Protein AF-A0A7S1WH60-F1 (afdb_monomer)

Organism: Alexandrium catenella (NCBI:txid2925)

InterPro domains:
  IPR013761 Sterile alpha motif/pointed domain superfamily [G3DSA:1.10.150.50] (5-82)
  IPR013761 Sterile alpha motif/pointed domain superfamily [SSF47769] (12-71)

Sequence (117 aa):
MLRASSRMEEDAGEVEAFLVRHGLDRYTALLINNEDGVGSSLESLRLADDATLTEVGLPQSARQRLLRAIEAPAEEPERPASQPGAPQPGAPPGRGPAAGGARPSSADASASSTPRW

pLDDT: mean 70.49, std 16.33, range [41.25, 89.88]

Radius of gyration: 28.93 Å; Cα contacts (8 Å, |Δi|>4): 62; chains: 1; bounding box: 64×63×60 Å

Secondary structure (DSSP, 8-state):
--HHHHHHHHHHHHHHHHHHHTT-GGGHHHHHT-TT-TTS-HHHHHH--HHHHHHTT--HHHHHHHHHHHHS-S-------------------------------------------

Mean predicted aligned error: 17.07 Å

Structure (mmCIF, N/CA/C/O backbone):
data_AF-A0A7S1WH60-F1
#
_entry.id   AF-A0A7S1WH60-F1
#
loop_
_atom_site.group_PDB
_atom_site.id
_atom_site.type_symbol
_atom_site.label_atom_id
_atom_site.label_alt_id
_atom_site.label_comp_id
_atom_site.label_asym_id
_atom_site.label_entity_id
_atom_site.label_seq_id
_atom_site.pdbx_PDB_ins_code
_atom_site.Cartn_x
_atom_site.Cartn_y
_atom_site.Cartn_z
_atom_site.occupancy
_atom_site.B_iso_or_equiv
_atom_site.auth_seq_id
_atom_site.auth_comp_id
_atom_site.auth_asym_id
_atom_site.auth_atom_id
_atom_site.pdbx_PDB_model_num
ATOM 1 N N . MET A 1 1 ? 11.244 -26.892 -13.200 1.00 50.81 1 MET A N 1
ATOM 2 C CA . MET A 1 1 ? 11.592 -25.644 -12.491 1.00 50.81 1 MET A CA 1
ATOM 3 C C . MET A 1 1 ? 10.421 -25.258 -11.588 1.00 50.81 1 MET A C 1
ATOM 5 O O . MET A 1 1 ? 9.490 -24.658 -12.091 1.00 50.81 1 MET A O 1
ATOM 9 N N . LEU A 1 2 ? 10.407 -25.657 -10.308 1.00 55.56 2 LEU A N 1
ATOM 10 C CA . LEU A 1 2 ? 9.299 -25.340 -9.375 1.00 55.56 2 LEU A CA 1
ATOM 11 C C . LEU A 1 2 ? 9.741 -24.595 -8.099 1.00 55.56 2 LEU A C 1
ATOM 13 O O . LEU A 1 2 ? 8.927 -24.336 -7.227 1.00 55.56 2 LEU A O 1
ATOM 17 N N . ARG A 1 3 ? 11.024 -24.230 -7.965 1.00 59.09 3 ARG A N 1
ATOM 18 C CA . ARG A 1 3 ? 11.524 -23.547 -6.755 1.00 59.09 3 ARG A CA 1
ATOM 19 C C . ARG A 1 3 ? 11.355 -22.024 -6.758 1.00 59.09 3 ARG A C 1
ATOM 21 O O . ARG A 1 3 ? 11.454 -21.426 -5.698 1.00 59.09 3 ARG A O 1
ATOM 28 N N . ALA A 1 4 ? 11.123 -21.402 -7.914 1.00 55.03 4 ALA A N 1
ATOM 29 C CA . ALA A 1 4 ? 10.956 -19.948 -7.999 1.00 55.03 4 ALA A CA 1
ATOM 30 C C . ALA A 1 4 ? 9.594 -19.490 -7.450 1.00 55.03 4 ALA A C 1
ATOM 32 O O . ALA A 1 4 ? 9.518 -18.451 -6.804 1.00 55.03 4 ALA A O 1
ATOM 33 N N . SER A 1 5 ? 8.551 -20.303 -7.641 1.00 59.84 5 SER A N 1
ATOM 34 C CA . SER A 1 5 ? 7.186 -19.982 -7.218 1.00 59.84 5 SER A CA 1
ATOM 35 C C . SER A 1 5 ? 7.046 -19.890 -5.698 1.00 59.84 5 SER A C 1
ATOM 37 O O . SER A 1 5 ? 6.481 -18.918 -5.222 1.00 59.84 5 SER A O 1
ATOM 39 N N . SER A 1 6 ? 7.642 -20.811 -4.925 1.00 62.44 6 SER A N 1
ATOM 40 C CA . SER A 1 6 ? 7.567 -20.747 -3.452 1.00 62.44 6 SER A CA 1
ATOM 41 C C . SER A 1 6 ? 8.219 -19.498 -2.866 1.00 62.44 6 SER A C 1
ATOM 43 O O . SER A 1 6 ? 7.763 -19.011 -1.843 1.00 62.44 6 SER A O 1
ATOM 45 N N . ARG A 1 7 ? 9.272 -18.976 -3.508 1.00 66.69 7 ARG A N 1
ATOM 46 C CA . ARG A 1 7 ? 9.944 -17.765 -3.030 1.00 66.69 7 ARG A CA 1
ATOM 47 C C . ARG A 1 7 ? 9.074 -16.529 -3.252 1.00 66.69 7 ARG A C 1
ATOM 49 O O . ARG A 1 7 ? 8.891 -15.752 -2.334 1.00 66.69 7 ARG A O 1
ATOM 56 N N . MET A 1 8 ? 8.479 -16.412 -4.440 1.00 67.38 8 MET A N 1
ATOM 57 C CA . MET A 1 8 ? 7.542 -15.327 -4.757 1.00 67.38 8 MET A CA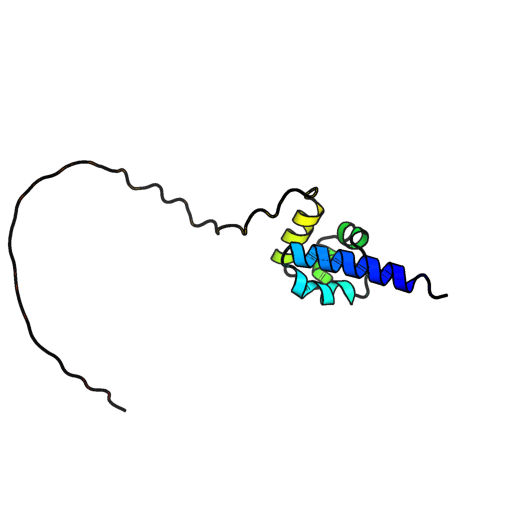 1
ATOM 58 C C . MET A 1 8 ? 6.287 -15.356 -3.871 1.00 67.38 8 MET A C 1
ATOM 60 O O . MET A 1 8 ? 5.784 -14.303 -3.501 1.00 67.38 8 MET A O 1
ATOM 64 N N . GLU A 1 9 ? 5.788 -16.543 -3.511 1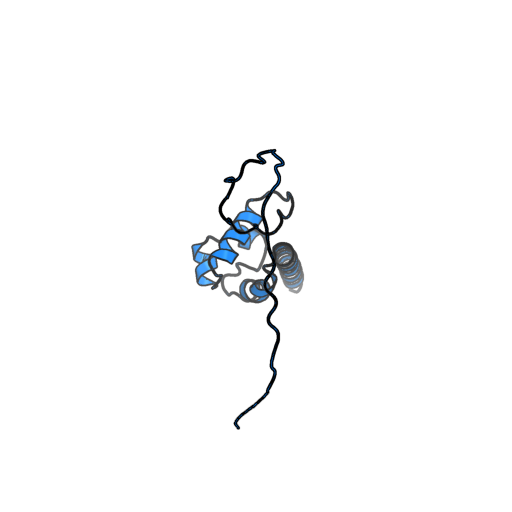.00 73.06 9 GLU A N 1
ATOM 65 C CA . GLU A 1 9 ? 4.636 -16.696 -2.607 1.00 73.06 9 GLU A CA 1
ATOM 66 C C . GLU A 1 9 ? 4.967 -16.283 -1.160 1.00 73.06 9 GLU A C 1
ATOM 68 O O . GLU A 1 9 ? 4.143 -15.663 -0.490 1.00 73.06 9 GLU A O 1
ATOM 73 N N . GLU A 1 10 ? 6.181 -16.587 -0.690 1.00 80.38 10 GLU A N 1
ATOM 74 C CA . GLU A 1 10 ? 6.666 -16.200 0.641 1.00 80.38 10 GLU A CA 1
ATOM 75 C C . GLU A 1 10 ? 6.883 -14.682 0.745 1.00 80.38 10 GLU A C 1
ATOM 77 O O . GLU A 1 10 ? 6.390 -14.050 1.680 1.00 80.38 10 GLU A O 1
ATOM 82 N N . ASP A 1 11 ? 7.516 -14.081 -0.266 1.00 82.38 11 ASP A N 1
ATOM 83 C CA . ASP A 1 11 ? 7.691 -12.631 -0.371 1.00 82.38 11 ASP A CA 1
ATOM 84 C C . ASP A 1 11 ? 6.342 -11.881 -0.431 1.00 82.38 11 ASP A C 1
ATOM 86 O O . ASP A 1 11 ? 6.155 -10.874 0.259 1.00 82.38 11 ASP A O 1
ATOM 90 N N . ALA A 1 12 ? 5.373 -12.390 -1.200 1.00 81.94 12 ALA A N 1
ATOM 91 C CA . ALA A 1 12 ? 4.030 -11.815 -1.280 1.00 81.94 12 ALA A CA 1
ATOM 92 C C . ALA A 1 12 ? 3.301 -11.855 0.076 1.00 81.94 12 ALA A C 1
ATOM 94 O O . ALA A 1 12 ? 2.644 -10.882 0.457 1.00 81.94 12 ALA A O 1
ATOM 95 N N . GLY A 1 13 ? 3.459 -12.945 0.834 1.00 85.88 13 GLY A N 1
ATOM 96 C CA . GLY A 1 13 ? 2.936 -13.059 2.197 1.00 85.88 13 GLY A CA 1
ATOM 97 C C . GLY A 1 13 ? 3.588 -12.073 3.174 1.00 85.88 13 GLY A C 1
ATOM 98 O O . GLY A 1 13 ? 2.917 -11.527 4.052 1.00 85.88 13 GLY A O 1
ATOM 99 N N . GLU A 1 14 ? 4.880 -11.787 3.004 1.00 87.31 14 GLU A N 1
ATOM 100 C CA . GLU A 1 14 ? 5.600 -10.793 3.808 1.00 87.31 14 GLU A CA 1
ATOM 101 C C . GLU A 1 14 ? 5.105 -9.363 3.536 1.00 87.31 14 GLU A C 1
ATOM 103 O O . GLU A 1 14 ? 4.866 -8.588 4.471 1.00 87.31 14 GLU A O 1
ATOM 108 N N . VAL A 1 15 ? 4.877 -9.031 2.261 1.00 86.62 15 VAL A N 1
ATOM 109 C CA . VAL A 1 15 ? 4.283 -7.754 1.839 1.00 86.62 15 VAL A CA 1
ATOM 110 C C . VAL A 1 15 ? 2.863 -7.609 2.385 1.00 86.62 15 VAL A C 1
ATOM 112 O O . VAL A 1 15 ? 2.528 -6.563 2.945 1.00 86.62 15 VAL A O 1
ATOM 115 N N . GLU A 1 16 ? 2.040 -8.655 2.284 1.00 89.25 16 GLU A N 1
ATOM 116 C CA . GLU A 1 16 ? 0.687 -8.668 2.846 1.00 89.25 16 GLU A CA 1
ATOM 117 C C . GLU A 1 16 ? 0.709 -8.413 4.358 1.00 89.25 16 GLU A C 1
ATOM 119 O O . GLU A 1 16 ? 0.044 -7.492 4.838 1.00 89.25 16 GLU A O 1
ATOM 124 N N . ALA A 1 17 ? 1.526 -9.153 5.113 1.00 89.19 17 ALA A N 1
ATOM 125 C CA . ALA A 1 17 ? 1.627 -8.994 6.562 1.00 89.19 17 ALA A CA 1
ATOM 126 C C . ALA A 1 17 ? 2.065 -7.575 6.969 1.00 89.19 17 ALA A C 1
ATOM 128 O O . ALA A 1 17 ? 1.564 -7.018 7.954 1.00 89.19 17 ALA A O 1
ATOM 129 N N . PHE A 1 18 ? 2.976 -6.970 6.204 1.00 87.44 18 PHE A N 1
ATOM 130 C CA . PHE A 1 18 ? 3.410 -5.592 6.408 1.00 87.44 18 PHE A CA 1
ATOM 131 C C . PHE A 1 18 ? 2.277 -4.593 6.137 1.00 87.44 18 PHE A C 1
ATOM 133 O O . PHE A 1 18 ? 1.966 -3.754 6.985 1.00 87.44 18 PHE A O 1
ATOM 140 N N . LEU A 1 19 ? 1.592 -4.709 4.999 1.00 87.81 19 LEU A N 1
ATOM 141 C CA . LEU A 1 19 ? 0.482 -3.823 4.642 1.00 87.81 19 LEU A CA 1
ATOM 142 C C . LEU A 1 19 ? -0.679 -3.936 5.635 1.00 87.81 19 LEU A C 1
ATOM 144 O O . LEU A 1 19 ? -1.216 -2.911 6.063 1.00 87.81 19 LEU A O 1
ATOM 148 N N . VAL A 1 20 ? -1.028 -5.150 6.066 1.00 89.88 20 VAL A N 1
ATOM 149 C CA . VAL A 1 20 ? -2.050 -5.400 7.094 1.00 89.88 20 VAL A CA 1
ATOM 150 C C . VAL A 1 20 ? -1.689 -4.690 8.398 1.00 89.88 20 VAL A C 1
ATOM 152 O O . VAL A 1 20 ? -2.522 -3.971 8.956 1.00 89.88 20 VAL A O 1
ATOM 155 N N . ARG A 1 21 ? -0.433 -4.802 8.853 1.00 86.56 21 ARG A N 1
ATOM 156 C CA . ARG A 1 21 ? 0.052 -4.143 10.080 1.00 86.56 21 ARG A CA 1
ATOM 157 C C . ARG A 1 21 ? -0.094 -2.619 10.035 1.00 86.56 21 ARG A C 1
ATOM 159 O O . ARG A 1 21 ? -0.346 -2.004 11.069 1.00 86.56 21 ARG A O 1
ATOM 166 N N . HIS A 1 22 ? 0.019 -2.018 8.852 1.00 86.56 22 HIS A N 1
ATOM 167 C CA . HIS A 1 22 ? -0.086 -0.571 8.646 1.00 86.56 22 HIS A CA 1
ATOM 168 C C . HIS A 1 22 ? -1.477 -0.100 8.173 1.00 86.56 22 HIS A C 1
ATOM 170 O O . HIS A 1 22 ? -1.664 1.082 7.871 1.00 86.56 22 HIS A O 1
ATOM 176 N N . GLY A 1 23 ? -2.476 -0.992 8.135 1.00 86.50 23 GLY A N 1
ATOM 177 C CA . GLY A 1 23 ? -3.849 -0.662 7.730 1.00 86.50 23 GLY A CA 1
ATOM 178 C C . GLY A 1 23 ? -4.014 -0.409 6.226 1.00 86.50 23 GLY A C 1
ATOM 179 O O . GLY A 1 23 ? -4.904 0.338 5.812 1.00 86.50 23 GLY A O 1
ATOM 180 N N . LEU A 1 24 ? -3.138 -1.000 5.414 1.00 88.62 24 LEU A N 1
ATOM 181 C CA . LEU A 1 24 ? -3.097 -0.899 3.953 1.00 88.62 24 LEU A CA 1
ATOM 182 C C . LEU A 1 24 ? -3.522 -2.197 3.242 1.00 88.62 24 LEU A C 1
ATOM 184 O O . LEU A 1 24 ? -3.435 -2.260 2.022 1.00 88.62 24 LEU A O 1
ATOM 188 N N . ASP A 1 25 ? -4.041 -3.179 3.982 1.00 89.44 25 ASP A N 1
ATOM 189 C CA . ASP A 1 25 ? -4.557 -4.478 3.507 1.00 89.44 25 ASP A CA 1
ATOM 190 C C . ASP A 1 25 ? -5.385 -4.404 2.206 1.00 89.44 25 ASP A C 1
ATOM 192 O O . ASP A 1 25 ? -5.151 -5.121 1.237 1.00 89.44 25 ASP A O 1
ATOM 196 N N . ARG A 1 26 ? -6.305 -3.438 2.125 1.00 89.62 26 ARG A N 1
ATOM 197 C CA . ARG A 1 26 ? -7.157 -3.225 0.942 1.00 89.62 26 ARG A CA 1
ATOM 198 C C . ARG A 1 26 ? -6.394 -2.918 -0.356 1.00 89.62 26 ARG A C 1
ATOM 200 O O . ARG A 1 26 ? -6.993 -2.968 -1.426 1.00 89.62 26 ARG A O 1
ATOM 207 N N . TYR A 1 27 ? -5.124 -2.524 -0.262 1.00 88.19 27 TYR A N 1
ATOM 208 C CA . TYR A 1 27 ? -4.252 -2.222 -1.400 1.00 88.19 27 TYR A CA 1
ATOM 209 C C . TYR A 1 27 ? -3.271 -3.361 -1.699 1.00 88.19 27 TYR A C 1
ATOM 211 O O . TYR A 1 27 ? -2.590 -3.305 -2.718 1.00 88.19 27 TYR A O 1
ATOM 219 N N . THR A 1 28 ? -3.226 -4.406 -0.868 1.00 88.06 28 THR A N 1
ATOM 220 C CA . THR A 1 28 ? -2.344 -5.565 -1.043 1.00 88.06 28 THR A CA 1
ATOM 221 C C . THR A 1 28 ? -2.587 -6.249 -2.381 1.00 88.06 28 THR A C 1
ATOM 223 O O . THR A 1 28 ? -1.672 -6.363 -3.189 1.00 88.06 28 THR A O 1
ATOM 226 N N . ALA A 1 29 ? -3.838 -6.611 -2.680 1.00 87.25 29 ALA A N 1
ATOM 227 C CA . ALA A 1 29 ? -4.183 -7.236 -3.957 1.00 87.25 29 ALA A CA 1
ATOM 228 C C . ALA A 1 29 ? -3.822 -6.346 -5.157 1.00 87.25 29 ALA A C 1
ATOM 230 O O . ALA A 1 29 ? -3.454 -6.848 -6.213 1.00 87.25 29 ALA A O 1
ATOM 231 N N . LEU A 1 30 ? -3.907 -5.028 -4.994 1.00 87.56 30 LEU A N 1
ATOM 232 C CA . LEU A 1 30 ? -3.613 -4.070 -6.050 1.00 87.56 30 LEU A CA 1
ATOM 233 C C . LEU A 1 30 ? -2.096 -3.941 -6.293 1.00 87.56 30 LEU A C 1
ATOM 235 O O . LEU A 1 30 ? -1.680 -3.812 -7.437 1.00 87.56 30 LEU A O 1
ATOM 239 N N . LEU A 1 31 ? -1.281 -4.049 -5.241 1.00 85.75 31 LEU A N 1
ATOM 240 C CA . LEU A 1 31 ? 0.183 -4.052 -5.319 1.00 85.75 31 LEU A CA 1
ATOM 241 C C . LEU A 1 31 ? 0.746 -5.388 -5.833 1.00 85.75 31 LEU A C 1
ATOM 243 O O . LEU A 1 31 ? 1.667 -5.380 -6.646 1.00 85.75 31 LEU A O 1
ATOM 247 N N . ILE A 1 32 ? 0.202 -6.521 -5.374 1.00 85.19 32 ILE A N 1
ATOM 248 C CA . ILE A 1 32 ? 0.674 -7.872 -5.736 1.00 85.19 32 ILE A CA 1
ATOM 249 C C . ILE A 1 32 ? 0.331 -8.217 -7.190 1.00 85.19 32 ILE A C 1
ATOM 251 O O . ILE A 1 32 ? 1.140 -8.822 -7.883 1.00 85.19 32 ILE A O 1
ATOM 255 N N . ASN A 1 33 ? -0.854 -7.830 -7.672 1.00 84.56 33 ASN A N 1
ATOM 256 C CA . ASN A 1 33 ? -1.271 -8.109 -9.053 1.00 84.56 33 ASN A CA 1
ATOM 257 C C . ASN A 1 33 ? -0.755 -7.071 -10.063 1.00 84.56 33 ASN A C 1
ATOM 259 O O . ASN A 1 33 ? -1.168 -7.092 -11.222 1.00 84.56 33 ASN A O 1
ATOM 263 N N . ASN A 1 34 ? 0.096 -6.137 -9.635 1.00 83.56 34 ASN A N 1
ATOM 264 C CA . ASN A 1 34 ? 0.619 -5.108 -10.517 1.00 83.56 34 ASN A CA 1
ATOM 265 C C . ASN A 1 34 ? 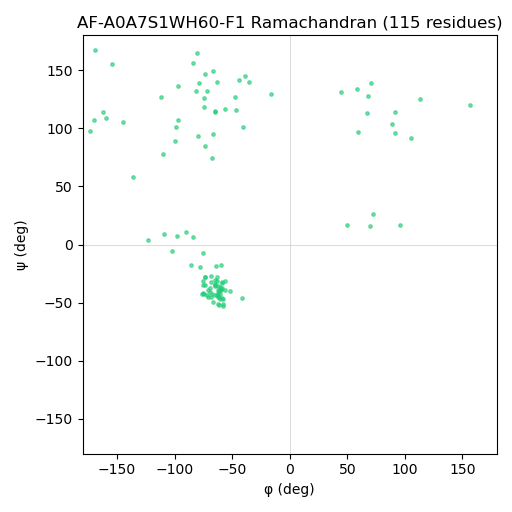1.761 -5.645 -11.396 1.00 83.56 34 ASN A C 1
ATOM 267 O O . ASN A 1 34 ? 2.637 -6.379 -10.938 1.00 83.56 34 ASN A O 1
ATOM 271 N N . GLU A 1 35 ? 1.748 -5.242 -12.662 1.00 77.62 35 GLU A N 1
ATOM 272 C CA . GLU A 1 35 ? 2.644 -5.725 -13.717 1.00 77.62 35 GLU A CA 1
ATOM 273 C C . GLU A 1 35 ? 4.101 -5.284 -13.502 1.00 77.62 35 GLU A C 1
ATOM 275 O O . GLU A 1 35 ? 5.025 -6.001 -13.887 1.00 77.62 35 GLU A O 1
ATOM 280 N N . ASP A 1 36 ? 4.312 -4.154 -12.821 1.00 78.69 36 ASP A N 1
ATOM 281 C CA . ASP A 1 36 ? 5.632 -3.624 -12.464 1.00 78.69 36 ASP A CA 1
ATOM 282 C C . ASP A 1 36 ? 6.296 -4.393 -11.311 1.00 78.69 36 ASP A C 1
ATOM 284 O O . ASP A 1 36 ? 7.454 -4.150 -10.969 1.00 78.69 36 ASP A O 1
ATOM 288 N N . GLY A 1 37 ? 5.578 -5.326 -10.676 1.00 80.12 37 GLY A N 1
ATOM 289 C CA . GLY A 1 37 ? 6.126 -6.176 -9.621 1.00 80.12 37 GLY A CA 1
ATOM 290 C C . GLY A 1 37 ? 6.438 -5.440 -8.313 1.00 80.12 37 GLY A C 1
ATOM 291 O O . GLY A 1 37 ? 7.125 -5.993 -7.453 1.00 80.12 37 GLY A O 1
ATOM 292 N N . VAL A 1 38 ? 5.907 -4.229 -8.126 1.00 84.06 38 VAL A N 1
ATOM 293 C CA . VAL A 1 38 ? 6.118 -3.374 -6.944 1.00 84.06 38 VAL A CA 1
ATOM 294 C C . VAL A 1 38 ? 5.731 -4.077 -5.639 1.00 84.06 38 VAL A C 1
ATOM 296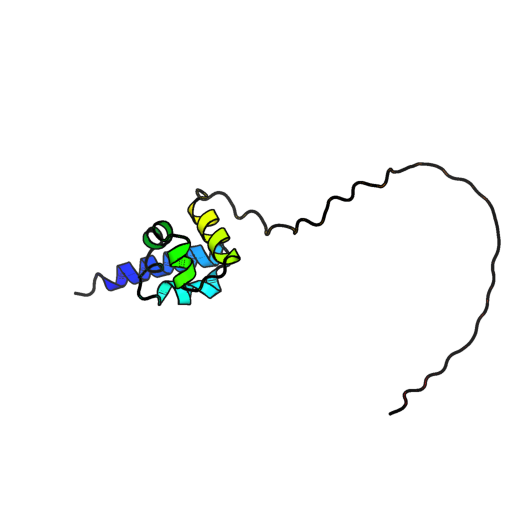 O O . VAL A 1 38 ? 6.441 -3.962 -4.644 1.00 84.06 38 VAL A O 1
ATOM 299 N N . GLY A 1 39 ? 4.638 -4.846 -5.641 1.00 83.12 39 GLY A N 1
ATOM 300 C CA . GLY A 1 39 ? 4.191 -5.635 -4.491 1.00 83.12 39 GLY A CA 1
ATOM 301 C C . GLY A 1 39 ? 4.749 -7.055 -4.425 1.00 83.12 39 GLY A C 1
ATOM 302 O O . GLY A 1 39 ? 4.244 -7.840 -3.630 1.00 83.12 39 GLY A O 1
ATOM 303 N N . SER A 1 40 ? 5.741 -7.407 -5.251 1.00 83.62 40 SER A N 1
ATOM 304 C CA . SER A 1 40 ? 6.275 -8.779 -5.293 1.00 83.62 40 SER A CA 1
ATOM 305 C C . SER A 1 40 ? 7.141 -9.121 -4.085 1.00 83.62 40 SER A C 1
ATOM 307 O O . SER A 1 40 ? 7.209 -10.288 -3.737 1.00 83.62 40 SER A O 1
ATOM 309 N N . SER A 1 41 ? 7.792 -8.121 -3.479 1.00 87.06 41 SER A N 1
ATOM 310 C CA . SER A 1 41 ? 8.690 -8.246 -2.323 1.00 87.06 41 SER A CA 1
ATOM 311 C C . SER A 1 41 ? 8.731 -6.929 -1.549 1.00 87.06 41 SER A C 1
ATOM 313 O O . SER A 1 41 ? 8.558 -5.858 -2.138 1.00 87.06 41 SER A O 1
ATOM 315 N N . LEU A 1 42 ? 9.055 -6.973 -0.250 1.00 84.38 42 LEU A N 1
ATOM 316 C CA . LEU A 1 42 ? 9.258 -5.750 0.539 1.00 84.38 42 LEU A CA 1
ATOM 317 C C . LEU A 1 42 ? 10.367 -4.875 -0.043 1.00 84.38 42 LEU A C 1
ATOM 319 O O . LEU A 1 42 ? 10.229 -3.659 -0.063 1.00 84.38 42 LEU A O 1
ATOM 323 N N . GLU A 1 43 ? 11.439 -5.476 -0.558 1.00 83.94 43 GLU A N 1
ATOM 324 C CA . GLU A 1 43 ? 12.552 -4.742 -1.164 1.00 83.94 43 GLU A CA 1
ATOM 325 C C . GLU A 1 43 ? 12.116 -3.950 -2.408 1.00 83.94 43 GLU A C 1
ATOM 327 O O . GLU A 1 43 ? 12.440 -2.768 -2.520 1.00 83.94 43 GLU A O 1
ATOM 332 N N . SER A 1 44 ? 11.296 -4.548 -3.281 1.00 85.56 44 SER A N 1
ATOM 333 C CA . SER A 1 44 ? 10.680 -3.856 -4.425 1.00 85.56 44 SER A CA 1
ATOM 334 C C . SER A 1 44 ? 9.801 -2.690 -3.979 1.00 85.56 44 SER A C 1
ATOM 336 O O . SER A 1 44 ? 9.840 -1.619 -4.579 1.00 85.56 44 SER A O 1
ATOM 338 N N . LEU A 1 45 ? 9.062 -2.868 -2.882 1.00 84.88 45 LEU A N 1
ATOM 339 C CA . LEU A 1 45 ? 8.227 -1.827 -2.290 1.00 84.88 45 LEU A CA 1
ATOM 340 C C . LEU A 1 45 ? 9.057 -0.646 -1.756 1.00 84.88 45 LEU A C 1
ATOM 342 O O . LEU A 1 45 ? 8.601 0.491 -1.819 1.00 84.88 45 LEU A O 1
ATOM 346 N N . ARG A 1 46 ? 10.271 -0.906 -1.243 1.00 85.50 46 ARG A N 1
ATOM 347 C CA . ARG A 1 46 ? 11.221 0.132 -0.793 1.00 85.50 46 ARG A CA 1
ATOM 348 C C . ARG A 1 46 ? 11.915 0.850 -1.944 1.00 85.50 46 ARG A C 1
ATOM 350 O O . ARG A 1 46 ? 12.288 2.007 -1.793 1.00 85.50 46 ARG A O 1
ATOM 357 N N . LEU A 1 47 ? 12.129 0.147 -3.053 1.00 84.56 47 LEU A N 1
ATOM 358 C CA . LEU A 1 47 ? 12.705 0.696 -4.281 1.00 84.56 47 LEU A CA 1
ATOM 359 C C . LEU A 1 47 ? 11.687 1.508 -5.091 1.00 84.56 47 LEU A C 1
ATOM 361 O O . LEU A 1 47 ? 12.090 2.291 -5.945 1.00 84.56 47 LEU A O 1
ATOM 365 N N . ALA A 1 48 ? 10.390 1.318 -4.848 1.00 84.12 48 ALA A N 1
ATOM 366 C CA . ALA A 1 48 ? 9.334 2.039 -5.538 1.00 84.12 48 ALA A CA 1
ATOM 367 C C . ALA A 1 48 ? 9.212 3.491 -5.045 1.00 84.12 48 ALA A C 1
ATOM 369 O O . ALA A 1 48 ? 8.997 3.754 -3.861 1.00 84.12 48 ALA A O 1
ATOM 370 N N . ASP A 1 49 ? 9.278 4.435 -5.983 1.00 81.69 49 ASP A N 1
ATOM 371 C CA . ASP A 1 49 ? 9.087 5.864 -5.733 1.00 81.69 49 ASP A CA 1
ATOM 372 C C . ASP A 1 49 ? 7.595 6.254 -5.636 1.00 81.69 49 ASP A C 1
ATOM 374 O O . ASP A 1 49 ? 6.699 5.529 -6.082 1.00 81.69 49 ASP A O 1
ATOM 378 N N . ASP A 1 50 ? 7.300 7.458 -5.112 1.00 82.06 50 ASP A N 1
ATOM 379 C CA . ASP A 1 50 ? 5.920 7.992 -5.043 1.00 82.06 50 ASP A CA 1
ATOM 380 C C . ASP A 1 50 ? 5.243 8.035 -6.422 1.00 82.06 50 ASP A C 1
ATOM 382 O O . ASP A 1 50 ? 4.030 7.837 -6.521 1.00 82.06 50 ASP A O 1
ATOM 386 N N . ALA A 1 51 ? 6.027 8.247 -7.485 1.00 83.88 51 ALA A N 1
ATOM 387 C CA . ALA A 1 51 ? 5.555 8.203 -8.865 1.00 83.88 51 ALA A CA 1
ATOM 388 C C . ALA A 1 51 ? 5.002 6.814 -9.212 1.00 83.88 51 ALA A C 1
ATOM 390 O O . ALA A 1 51 ? 3.837 6.703 -9.586 1.00 83.88 51 ALA A O 1
ATOM 391 N N . THR A 1 52 ? 5.775 5.757 -8.968 1.00 84.44 52 THR A N 1
ATOM 392 C CA . THR A 1 52 ? 5.365 4.372 -9.225 1.00 84.44 52 THR A CA 1
ATOM 393 C C . THR A 1 52 ? 4.138 3.999 -8.396 1.00 84.44 52 THR A C 1
ATOM 395 O O . THR A 1 52 ? 3.151 3.493 -8.919 1.00 84.44 52 THR A O 1
ATOM 398 N N . LEU A 1 53 ? 4.126 4.340 -7.104 1.00 84.06 53 LEU A N 1
ATOM 399 C CA . LEU A 1 53 ? 2.968 4.099 -6.237 1.00 84.06 53 LEU A CA 1
ATOM 400 C C . LEU A 1 53 ? 1.715 4.877 -6.693 1.00 84.06 53 LEU A C 1
ATOM 402 O O . LEU A 1 53 ? 0.588 4.444 -6.444 1.00 84.06 53 LEU A O 1
ATOM 406 N N . THR A 1 54 ? 1.890 6.023 -7.357 1.00 86.38 54 THR A N 1
ATOM 407 C CA . THR A 1 54 ? 0.793 6.782 -7.973 1.00 86.38 54 THR A CA 1
ATOM 408 C C . THR A 1 54 ? 0.253 6.082 -9.214 1.00 86.38 54 THR A C 1
ATOM 410 O O . THR A 1 54 ? -0.965 5.997 -9.357 1.00 86.38 54 THR A O 1
ATOM 413 N N . GLU A 1 55 ? 1.124 5.559 -10.077 1.00 84.94 55 GLU A N 1
ATOM 414 C CA . GLU A 1 55 ? 0.734 4.834 -11.297 1.00 84.94 55 GLU A CA 1
ATOM 415 C C . GLU A 1 55 ? -0.005 3.533 -10.984 1.00 84.94 55 GLU A C 1
ATOM 417 O O . GLU A 1 55 ? -0.997 3.202 -11.629 1.00 84.94 55 GLU A O 1
ATOM 422 N N . VAL A 1 56 ? 0.396 2.868 -9.902 1.00 84.00 56 VAL A N 1
ATOM 423 C CA . VAL A 1 56 ? -0.294 1.699 -9.347 1.00 84.00 56 VAL A CA 1
ATOM 424 C C . VAL A 1 56 ? -1.707 2.067 -8.843 1.00 84.00 56 VAL A C 1
ATOM 426 O O . VAL A 1 56 ? -2.574 1.208 -8.716 1.00 84.00 56 VAL A O 1
ATOM 429 N N . GLY A 1 57 ? -1.990 3.352 -8.605 1.00 83.94 57 GLY A N 1
ATOM 430 C CA . GLY A 1 57 ? -3.309 3.850 -8.209 1.00 83.94 57 GLY A CA 1
ATOM 431 C C . GLY A 1 57 ? -3.486 4.020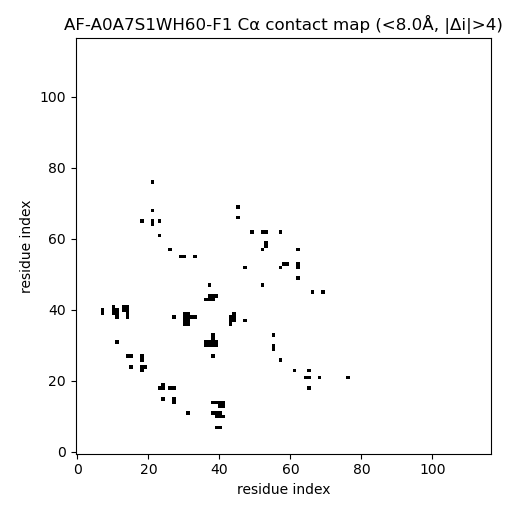 -6.700 1.00 83.94 57 GLY A C 1
ATOM 432 O O . GLY A 1 57 ? -4.620 4.145 -6.224 1.00 83.94 57 GLY A O 1
ATOM 433 N N . LEU A 1 58 ? -2.397 4.043 -5.918 1.00 85.19 58 LEU A N 1
ATOM 434 C CA . LEU A 1 58 ? -2.507 4.312 -4.487 1.00 85.19 58 LEU A CA 1
ATOM 435 C C . LEU A 1 58 ? -2.854 5.787 -4.242 1.00 85.19 58 LEU A C 1
ATOM 437 O O . LEU A 1 58 ? -2.170 6.689 -4.745 1.00 85.19 58 LEU A O 1
ATOM 441 N N . PRO A 1 59 ? -3.854 6.071 -3.388 1.00 86.44 59 PRO A N 1
ATOM 442 C CA . PRO A 1 59 ? -4.157 7.436 -2.991 1.00 86.44 59 PRO A CA 1
ATOM 443 C C . PRO A 1 59 ? -3.009 8.023 -2.163 1.00 86.44 59 PRO A C 1
ATOM 445 O O . PRO A 1 59 ? -2.355 7.319 -1.392 1.00 86.44 59 PRO A O 1
ATOM 448 N N . GLN A 1 60 ? -2.810 9.340 -2.255 1.00 85.31 60 GLN A N 1
ATOM 449 C CA . GLN A 1 60 ? -1.693 10.048 -1.616 1.00 85.31 60 GLN A CA 1
ATOM 450 C C . GLN A 1 60 ? -1.562 9.751 -0.110 1.00 85.31 60 GLN A C 1
ATOM 452 O O . GLN A 1 60 ? -0.462 9.522 0.387 1.00 85.31 60 GLN A O 1
ATOM 457 N N . SER A 1 61 ? -2.680 9.665 0.620 1.00 84.31 61 SER A N 1
ATOM 458 C CA . SER A 1 61 ? -2.671 9.318 2.049 1.00 84.31 61 SER A CA 1
ATOM 459 C C . SER A 1 61 ? -2.166 7.900 2.342 1.00 84.31 61 SER A C 1
ATOM 461 O O . SER A 1 61 ? -1.606 7.672 3.411 1.00 84.31 61 SER A O 1
ATOM 463 N N . ALA A 1 62 ? -2.373 6.944 1.430 1.00 85.31 62 ALA A N 1
ATOM 464 C CA . ALA A 1 62 ? -1.862 5.581 1.573 1.00 85.31 62 ALA A CA 1
ATOM 465 C C . ALA A 1 62 ? -0.359 5.526 1.277 1.00 85.31 62 ALA A C 1
ATOM 467 O O . ALA A 1 62 ? 0.382 4.932 2.054 1.00 85.31 62 ALA A O 1
ATOM 468 N N . ARG A 1 63 ? 0.098 6.223 0.228 1.00 88.06 63 ARG A N 1
ATOM 469 C CA . ARG A 1 63 ? 1.523 6.302 -0.138 1.00 88.06 63 ARG A CA 1
ATOM 470 C C . ARG A 1 63 ? 2.370 6.909 0.971 1.00 88.06 63 ARG A C 1
ATOM 472 O O . ARG A 1 63 ? 3.360 6.324 1.374 1.00 88.06 63 ARG A O 1
ATOM 479 N N . GLN A 1 64 ? 1.926 8.027 1.541 1.00 84.12 64 GLN A N 1
ATOM 480 C CA . GLN A 1 64 ? 2.627 8.684 2.650 1.00 84.12 64 GLN A CA 1
ATOM 481 C C . GLN A 1 64 ? 2.751 7.779 3.886 1.00 84.12 64 GLN A C 1
ATOM 483 O O . GLN A 1 64 ? 3.778 7.790 4.559 1.00 84.12 64 GLN A O 1
ATOM 488 N N . ARG A 1 65 ? 1.729 6.962 4.181 1.00 84.38 65 ARG A N 1
ATOM 489 C CA . ARG A 1 65 ? 1.817 5.961 5.258 1.00 84.38 65 ARG A CA 1
ATOM 490 C C . ARG A 1 65 ? 2.776 4.834 4.917 1.00 84.38 65 ARG A C 1
ATOM 492 O O . ARG A 1 65 ? 3.508 4.410 5.800 1.00 84.38 65 ARG A O 1
ATOM 499 N N . LEU A 1 66 ? 2.758 4.367 3.672 1.00 84.38 66 LEU A N 1
ATOM 500 C CA . LEU A 1 66 ? 3.649 3.320 3.195 1.00 84.38 66 LEU A CA 1
ATOM 501 C C . LEU A 1 66 ? 5.113 3.762 3.285 1.00 84.38 66 LEU A C 1
ATOM 503 O O . LEU A 1 66 ? 5.912 3.077 3.907 1.00 84.38 66 LEU A O 1
ATOM 507 N N . LEU A 1 67 ? 5.432 4.938 2.740 1.00 82.62 67 LEU A N 1
ATOM 508 C CA . LEU A 1 67 ? 6.773 5.520 2.771 1.00 82.62 67 LEU A CA 1
ATOM 509 C C . LEU A 1 67 ? 7.253 5.715 4.211 1.00 82.62 67 LEU A C 1
ATOM 511 O O . LEU A 1 67 ? 8.335 5.261 4.563 1.00 82.62 67 LEU A O 1
ATOM 515 N N . ARG A 1 68 ? 6.398 6.262 5.086 1.00 82.44 68 ARG A N 1
ATOM 516 C CA . ARG A 1 68 ? 6.718 6.389 6.513 1.00 82.44 68 ARG A CA 1
ATOM 517 C C . ARG A 1 68 ? 6.948 5.026 7.179 1.00 82.44 68 ARG A C 1
ATOM 519 O O . ARG A 1 68 ? 7.840 4.908 8.007 1.00 82.44 68 ARG A O 1
ATOM 526 N N . ALA A 1 69 ? 6.154 4.011 6.846 1.00 81.31 69 ALA A N 1
ATOM 527 C CA . ALA A 1 69 ? 6.310 2.662 7.388 1.00 81.31 69 ALA A CA 1
ATOM 528 C C . ALA A 1 69 ? 7.592 1.973 6.893 1.00 81.31 69 ALA A C 1
ATOM 530 O O . ALA A 1 69 ? 8.174 1.173 7.618 1.00 81.31 69 ALA A O 1
ATOM 531 N N . ILE A 1 70 ? 8.022 2.279 5.667 1.00 81.69 70 ILE A N 1
ATOM 532 C CA . ILE A 1 70 ? 9.256 1.774 5.061 1.00 81.69 70 ILE A CA 1
ATOM 533 C C . ILE A 1 70 ? 10.491 2.465 5.657 1.00 81.69 70 ILE A C 1
ATOM 535 O O . ILE A 1 70 ? 11.482 1.790 5.932 1.00 81.69 70 ILE A O 1
ATOM 539 N N . GLU A 1 71 ? 10.435 3.786 5.853 1.00 78.12 71 GLU A N 1
ATOM 540 C CA . GLU A 1 71 ? 11.520 4.581 6.444 1.00 78.12 71 GLU A CA 1
ATOM 541 C C . GLU A 1 71 ? 11.657 4.371 7.957 1.00 78.12 71 GLU A C 1
ATOM 543 O O . GLU A 1 71 ? 12.753 4.520 8.495 1.00 78.12 71 GLU A O 1
ATOM 548 N N . ALA A 1 72 ? 10.575 4.021 8.660 1.00 67.00 72 ALA A N 1
ATOM 549 C CA . ALA A 1 72 ? 10.617 3.771 10.095 1.00 67.00 72 ALA A CA 1
ATOM 550 C C . ALA A 1 72 ? 11.280 2.410 10.396 1.00 67.00 72 ALA A C 1
ATOM 552 O O . ALA A 1 72 ? 10.742 1.362 10.021 1.00 67.00 72 ALA A O 1
ATOM 553 N N . PRO A 1 73 ? 12.415 2.374 11.118 1.00 53.22 73 PRO A 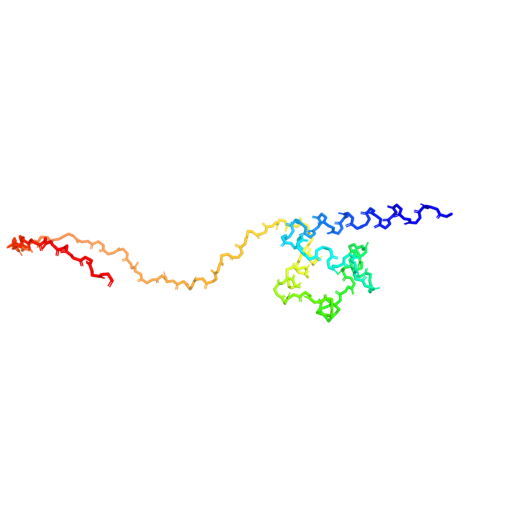N 1
ATOM 554 C CA . PRO A 1 73 ? 13.032 1.126 11.540 1.00 53.22 73 PRO A CA 1
ATOM 555 C C . PRO A 1 73 ? 12.210 0.499 12.673 1.00 53.22 73 PRO A C 1
ATOM 557 O O . PRO A 1 73 ? 12.511 0.703 13.835 1.00 53.22 73 PRO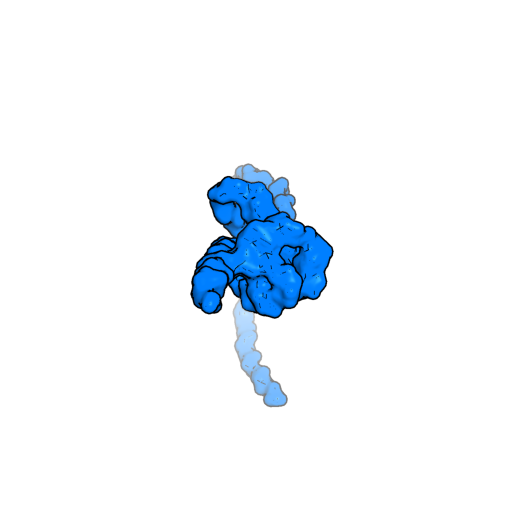 A O 1
ATOM 560 N N . ALA A 1 74 ? 11.159 -0.254 12.339 1.00 52.59 74 ALA A N 1
ATOM 561 C CA . ALA A 1 74 ? 10.442 -1.177 13.232 1.00 52.59 74 ALA A CA 1
ATOM 562 C C . ALA A 1 74 ? 9.993 -0.653 14.622 1.00 52.59 74 ALA A C 1
ATOM 564 O O . ALA A 1 74 ? 9.647 -1.465 15.479 1.00 52.59 74 ALA A O 1
ATOM 565 N N . GLU A 1 75 ? 9.946 0.657 14.861 1.00 44.56 75 GLU A N 1
ATOM 566 C CA . GLU A 1 75 ? 9.451 1.219 16.118 1.00 44.56 75 GLU A CA 1
ATOM 567 C C . GLU A 1 75 ? 7.987 1.637 15.969 1.00 44.56 75 GLU A C 1
ATOM 569 O O . GLU A 1 75 ? 7.656 2.590 15.274 1.00 44.56 75 GLU A O 1
ATOM 574 N N . GLU A 1 76 ? 7.149 0.817 16.607 1.00 44.31 76 GLU A N 1
ATOM 575 C CA . GLU A 1 76 ? 5.780 1.015 17.088 1.00 44.31 76 GLU A CA 1
ATOM 576 C C . GLU A 1 76 ? 4.739 1.718 16.186 1.00 44.31 76 GLU A C 1
ATOM 578 O O . GLU A 1 76 ? 4.935 2.825 15.690 1.00 44.31 76 GLU A O 1
ATOM 583 N N . PRO A 1 77 ? 3.535 1.127 16.033 1.00 47.59 77 PRO A N 1
ATOM 584 C CA . PRO A 1 77 ? 2.418 1.812 15.406 1.00 47.59 77 PRO A CA 1
ATOM 585 C C . PRO A 1 77 ? 1.985 2.970 16.309 1.00 47.59 77 PRO A C 1
ATOM 587 O O . PRO A 1 77 ? 1.187 2.801 17.236 1.00 47.59 77 PRO A O 1
ATOM 590 N N . GLU A 1 78 ? 2.500 4.165 16.031 1.00 46.06 78 GLU A N 1
ATOM 591 C CA . GLU A 1 78 ? 1.934 5.382 16.582 1.00 46.06 78 GLU A CA 1
ATOM 592 C C . GLU A 1 78 ? 0.462 5.425 16.173 1.00 46.06 78 GLU A C 1
ATOM 594 O O . GLU A 1 78 ? 0.093 5.415 14.993 1.00 46.06 78 GLU A O 1
ATOM 599 N N . ARG A 1 79 ? -0.374 5.369 17.209 1.00 47.44 79 ARG A N 1
ATOM 600 C CA . ARG A 1 79 ? -1.831 5.423 17.174 1.00 47.44 79 ARG A CA 1
ATOM 601 C C . ARG A 1 79 ? -2.310 6.428 16.126 1.00 47.44 79 ARG A C 1
ATOM 603 O O . ARG A 1 79 ? -1.670 7.466 15.952 1.00 47.44 79 ARG A O 1
ATOM 610 N N . PRO A 1 80 ? -3.446 6.144 15.459 1.00 48.03 80 PRO A N 1
ATOM 611 C CA . PRO A 1 80 ? -3.963 6.981 14.389 1.00 48.03 80 PRO A CA 1
ATOM 612 C C . PRO A 1 80 ? -3.934 8.427 14.844 1.00 48.03 80 PRO A C 1
ATOM 614 O O . PRO A 1 80 ? -4.440 8.729 15.925 1.00 48.03 80 PRO A O 1
ATOM 617 N N . ALA A 1 81 ? -3.303 9.270 14.026 1.00 46.06 81 ALA A N 1
ATOM 618 C CA . ALA A 1 81 ? -3.306 10.707 14.174 1.00 46.06 81 ALA A CA 1
ATOM 619 C C . ALA A 1 81 ? -4.715 11.144 14.576 1.00 46.06 81 ALA A C 1
ATOM 621 O O . ALA A 1 81 ? -5.632 11.205 13.751 1.00 46.06 81 ALA A O 1
ATOM 622 N N . SER A 1 82 ? -4.876 11.414 15.873 1.00 45.34 82 SER A N 1
ATOM 623 C CA . SER A 1 82 ? -5.871 12.342 16.355 1.00 45.34 82 SER A CA 1
ATOM 624 C C . SER A 1 82 ? -5.717 13.544 15.449 1.00 45.34 82 SER A C 1
ATOM 626 O O . SER A 1 82 ? -4.641 14.136 15.352 1.00 45.34 82 SER A O 1
ATOM 628 N N . GLN A 1 83 ? -6.781 13.796 14.697 1.00 50.38 83 GLN A N 1
ATOM 629 C CA . GLN A 1 83 ? -6.973 14.982 13.889 1.00 50.38 83 GLN A CA 1
ATOM 630 C C . GLN A 1 83 ? -6.350 16.183 14.617 1.00 50.38 83 GLN A C 1
ATOM 632 O O . GLN A 1 83 ? -6.524 16.283 15.837 1.00 50.38 83 GLN A O 1
ATOM 637 N N . PRO A 1 84 ? -5.672 17.112 13.928 1.00 44.38 84 PRO A N 1
ATOM 638 C CA . PRO A 1 84 ? -5.382 18.413 14.504 1.00 44.38 84 PRO A CA 1
ATOM 639 C C . PRO A 1 84 ? -6.712 19.170 14.666 1.00 44.38 84 PRO A C 1
ATOM 641 O O . PRO A 1 84 ? -7.047 20.071 13.905 1.00 44.38 84 PRO A O 1
ATOM 644 N N . GLY A 1 85 ? -7.507 18.764 15.658 1.00 44.94 85 GLY A N 1
ATOM 645 C CA . GLY A 1 85 ? -8.471 19.618 16.316 1.00 44.94 85 GLY A CA 1
ATOM 646 C C . GLY A 1 85 ? -7.655 20.682 17.027 1.00 44.94 85 GLY A C 1
ATOM 647 O O . GLY A 1 85 ? -6.832 20.374 17.888 1.00 44.94 85 GL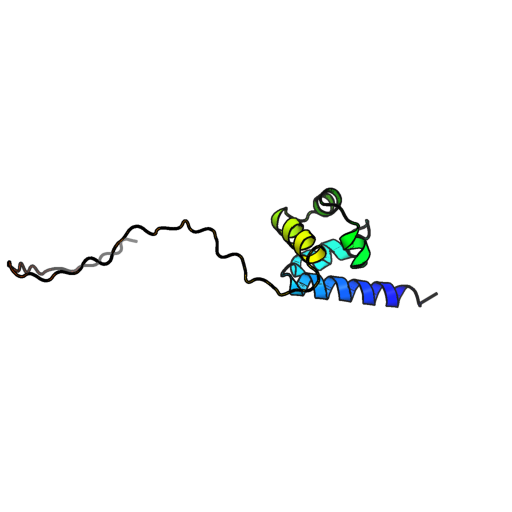Y A O 1
ATOM 648 N N . ALA A 1 86 ? -7.823 21.917 16.575 1.00 53.12 86 ALA A N 1
ATOM 649 C CA . ALA A 1 86 ? -7.112 23.083 17.059 1.00 53.12 86 ALA A CA 1
ATOM 650 C C . ALA A 1 86 ? -7.024 23.123 18.599 1.00 53.12 86 ALA A C 1
ATOM 652 O O . ALA A 1 86 ? -8.008 22.816 19.281 1.00 53.12 86 ALA A O 1
ATOM 653 N N . PRO A 1 87 ? -5.886 23.553 19.169 1.00 47.75 87 PRO A N 1
ATOM 654 C CA . PRO A 1 87 ? -5.811 23.834 20.589 1.00 47.75 87 PRO A CA 1
ATOM 655 C C . PRO A 1 87 ? -6.744 25.013 20.895 1.00 47.75 87 PRO A C 1
ATOM 657 O O . PRO A 1 87 ? -6.493 26.139 20.475 1.00 47.75 87 PRO A O 1
ATOM 660 N N . GLN A 1 88 ? -7.804 24.774 21.664 1.00 60.28 88 GLN A N 1
ATOM 661 C CA . GLN A 1 88 ? -8.394 25.825 22.489 1.00 60.28 88 GLN A CA 1
ATOM 662 C C . GLN A 1 88 ? -7.881 25.664 23.925 1.00 60.28 88 GLN A C 1
ATOM 664 O O . GLN A 1 88 ? -8.410 24.839 24.666 1.00 60.28 88 GLN A O 1
ATOM 669 N N . PRO A 1 89 ? -6.890 26.461 24.362 1.00 49.28 89 PRO A N 1
ATOM 670 C CA . PRO A 1 89 ? -6.650 26.732 25.766 1.00 49.28 89 PRO A CA 1
ATOM 671 C C . PRO A 1 89 ? -7.023 28.194 26.029 1.00 49.28 89 PRO A C 1
ATOM 673 O O . PRO A 1 89 ? -6.179 29.083 26.087 1.00 49.28 89 PRO A O 1
ATOM 676 N N . GLY A 1 90 ? -8.326 28.439 26.142 1.00 53.16 90 GLY A N 1
ATOM 677 C CA . GLY A 1 90 ? -8.894 29.749 26.434 1.00 53.16 90 GLY A CA 1
ATOM 678 C C . GLY A 1 90 ? -10.003 29.655 27.472 1.00 53.16 90 GLY A C 1
ATOM 679 O O . GLY A 1 90 ? -11.128 30.028 27.176 1.00 53.16 90 GLY A O 1
ATOM 680 N N . ALA A 1 91 ? -9.719 29.135 28.669 1.00 56.47 91 ALA A N 1
ATOM 681 C CA . ALA A 1 91 ? -10.585 29.347 29.832 1.00 56.47 91 ALA A CA 1
ATOM 682 C C . ALA A 1 91 ? -9.813 29.106 31.147 1.00 56.47 91 ALA A C 1
ATOM 684 O O . ALA A 1 91 ? -9.487 27.959 31.458 1.00 56.47 91 ALA A O 1
ATOM 685 N N . PRO A 1 92 ? -9.494 30.151 31.932 1.00 62.00 92 PRO A N 1
ATOM 686 C CA . PRO A 1 92 ? -8.914 29.978 33.261 1.00 62.00 92 PRO A CA 1
ATOM 687 C C . PRO A 1 92 ? -9.964 29.489 34.284 1.00 62.00 92 PRO A C 1
ATOM 689 O O . PRO A 1 92 ? -11.123 29.906 34.218 1.00 62.00 92 PRO A O 1
ATOM 692 N N . PRO A 1 93 ? -9.579 28.671 35.287 1.00 63.41 93 PRO A N 1
ATOM 693 C CA . PRO A 1 93 ? -10.441 28.327 36.413 1.00 63.41 93 PRO A CA 1
ATOM 694 C C . PRO A 1 93 ? -10.441 29.471 37.443 1.00 63.41 93 PRO A C 1
ATOM 696 O O . PRO A 1 93 ? -9.573 29.570 38.310 1.00 63.41 93 PRO A O 1
ATOM 699 N N . GLY A 1 94 ? -11.419 30.369 37.325 1.00 48.00 94 GLY A N 1
ATOM 700 C CA . GLY A 1 94 ? -11.608 31.531 38.196 1.00 48.00 94 GLY A CA 1
ATOM 701 C C . GLY A 1 94 ? -12.680 31.321 39.269 1.00 48.00 94 GLY A C 1
ATOM 702 O O . GLY A 1 94 ? -13.844 31.634 39.072 1.00 48.00 94 GLY A O 1
ATOM 703 N N . ARG A 1 95 ? -12.243 30.793 40.410 1.00 51.03 95 ARG A N 1
ATOM 704 C CA . ARG A 1 95 ? -12.761 30.933 41.786 1.00 51.03 95 ARG A CA 1
ATOM 705 C C . ARG A 1 95 ? -13.742 32.103 42.052 1.00 51.03 95 ARG A C 1
ATOM 707 O O . ARG A 1 95 ? -13.363 33.256 41.881 1.00 51.03 95 ARG A O 1
ATOM 714 N N . GLY A 1 96 ? -14.899 31.818 42.670 1.00 45.97 96 GLY A N 1
ATOM 715 C CA . GLY A 1 96 ? -15.645 32.812 43.469 1.00 45.97 96 GLY A CA 1
ATOM 716 C C . GLY A 1 96 ? -17.159 32.570 43.646 1.00 45.97 96 GLY A C 1
ATOM 717 O O . GLY A 1 96 ? -17.865 32.558 42.645 1.00 45.97 96 GLY A O 1
ATOM 718 N N . PRO A 1 97 ? -17.678 32.419 44.887 1.00 65.81 97 PRO A N 1
ATOM 719 C CA . PRO A 1 97 ? -19.105 32.275 45.193 1.00 65.81 97 PRO A CA 1
ATOM 720 C C . PRO A 1 97 ? -19.754 33.615 45.599 1.00 65.81 97 PRO A C 1
ATOM 722 O O . PRO A 1 97 ? -19.199 34.337 46.421 1.00 65.81 97 PRO A O 1
ATOM 725 N N . ALA A 1 98 ? -20.946 33.922 45.083 1.00 48.50 98 ALA A N 1
ATOM 726 C CA . ALA A 1 98 ? -21.906 34.886 45.649 1.00 48.50 98 ALA A CA 1
ATOM 727 C C . ALA A 1 98 ? -23.227 34.736 44.869 1.00 48.50 98 ALA A C 1
ATOM 729 O O . ALA A 1 98 ? -23.255 34.890 43.657 1.00 48.50 98 ALA A O 1
ATOM 730 N N . ALA A 1 99 ? -24.269 34.159 45.463 1.00 50.75 99 ALA A N 1
ATOM 731 C CA . ALA A 1 99 ? -25.282 34.873 46.240 1.00 50.75 99 ALA A CA 1
ATOM 732 C C . ALA A 1 99 ? -26.164 35.810 45.392 1.00 50.75 99 ALA A C 1
ATOM 734 O O . ALA A 1 99 ? -25.729 36.872 44.966 1.00 50.75 99 ALA A O 1
ATOM 735 N N . GLY A 1 100 ? -27.449 35.454 45.300 1.00 44.62 100 GLY A N 1
ATOM 736 C CA . GLY A 1 100 ? -28.533 36.438 45.275 1.00 44.62 100 GLY A CA 1
ATOM 737 C C . GLY A 1 100 ? -29.333 36.557 43.977 1.00 44.62 100 GLY A C 1
ATOM 738 O O . GLY A 1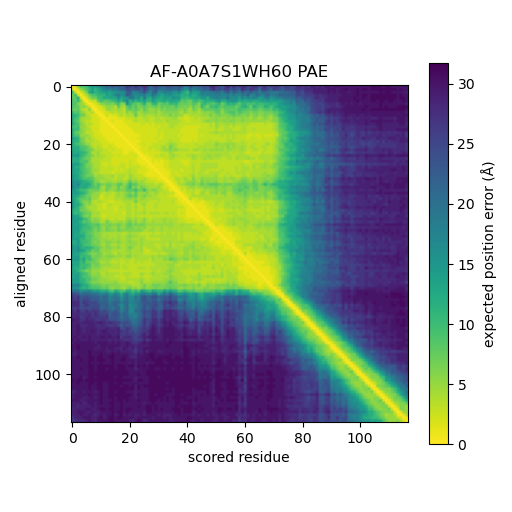 100 ? -28.796 36.879 42.927 1.00 44.62 100 GLY A O 1
ATOM 739 N N . GLY A 1 101 ? -30.655 36.416 44.117 1.00 41.25 101 GLY A N 1
ATOM 740 C CA . GLY A 1 101 ? -31.661 36.921 43.175 1.00 41.25 101 GLY A CA 1
ATOM 741 C C . GLY A 1 101 ? -32.284 35.822 42.316 1.00 41.25 101 GLY A C 1
ATOM 742 O O . GLY A 1 101 ? -31.689 35.390 41.345 1.00 41.25 101 GLY A O 1
ATOM 743 N N . ALA A 1 102 ? -33.402 35.222 42.739 1.00 46.69 102 ALA A N 1
ATOM 744 C CA . ALA A 1 102 ? -34.769 35.676 42.421 1.00 46.69 102 ALA A CA 1
ATOM 745 C C . ALA A 1 102 ? -35.109 35.489 40.928 1.00 46.69 102 ALA A C 1
ATOM 747 O O . ALA A 1 102 ? -34.394 35.986 40.079 1.00 46.69 102 ALA A O 1
ATOM 748 N N . ARG A 1 103 ? -36.198 34.864 40.478 1.00 58.91 103 ARG A N 1
ATOM 749 C CA . ARG A 1 103 ? -37.447 34.324 41.041 1.00 58.91 103 ARG A CA 1
ATOM 750 C C . ARG A 1 103 ? -38.095 33.481 39.909 1.00 58.91 103 ARG A C 1
ATOM 752 O O . ARG A 1 103 ? -37.660 33.588 38.765 1.00 58.91 103 ARG A O 1
ATOM 759 N N . PRO A 1 104 ? -39.110 32.654 40.207 1.00 68.44 104 PRO A N 1
ATOM 760 C CA . PRO A 1 104 ? -39.667 31.667 39.280 1.00 68.44 104 PRO A CA 1
ATOM 761 C C . PRO A 1 104 ? -40.715 32.262 38.329 1.00 68.44 104 PRO A C 1
ATOM 763 O O . PRO A 1 104 ? -41.400 33.228 38.666 1.00 68.44 104 PRO A O 1
ATOM 766 N N . SER A 1 105 ? -40.915 31.626 37.176 1.00 55.81 105 SER A N 1
ATOM 767 C CA . SER A 1 105 ? -42.184 31.703 36.444 1.00 55.81 105 SER A CA 1
ATOM 768 C C . SER A 1 105 ? -42.483 30.371 35.774 1.00 55.81 105 SER A C 1
ATOM 770 O O . SER A 1 105 ? -41.858 29.976 34.795 1.00 55.81 105 SER A O 1
ATOM 772 N N . SER A 1 106 ? -43.438 29.681 36.389 1.00 52.53 106 SER A N 1
ATOM 773 C CA . SER A 1 106 ? -44.216 28.594 35.821 1.00 52.53 106 SER A CA 1
ATOM 774 C C . SER A 1 106 ? -45.049 29.086 34.638 1.00 52.53 106 SER A C 1
ATOM 776 O O . SER A 1 106 ? -45.661 30.146 34.730 1.00 52.53 106 SER A O 1
ATOM 778 N N . ALA A 1 107 ? -45.125 28.269 33.594 1.00 56.66 107 ALA A N 1
ATOM 779 C CA . ALA A 1 107 ? -46.291 28.039 32.736 1.00 56.66 107 ALA A CA 1
ATOM 780 C C . ALA A 1 107 ? -45.857 26.895 31.803 1.00 56.66 107 ALA A C 1
ATOM 782 O O . ALA A 1 107 ? -44.924 27.055 31.026 1.00 56.66 107 ALA A O 1
ATOM 783 N N . ASP A 1 108 ? -46.210 25.644 32.074 1.00 48.22 108 ASP A N 1
ATOM 784 C CA . ASP A 1 108 ? -47.539 25.046 31.912 1.00 48.22 108 ASP A CA 1
ATOM 785 C C . ASP A 1 108 ? -48.080 25.110 30.476 1.00 48.22 108 ASP A C 1
ATOM 787 O O . ASP A 1 108 ? -48.097 26.159 29.838 1.00 48.22 108 ASP A O 1
ATOM 791 N N . ALA A 1 109 ? -48.597 23.949 30.074 1.00 52.84 109 ALA A N 1
ATOM 792 C CA . ALA A 1 109 ? -49.575 23.703 29.024 1.00 52.84 109 ALA A CA 1
ATOM 793 C C . ALA A 1 109 ? -49.112 23.415 27.578 1.00 52.84 109 ALA A C 1
ATOM 795 O O . ALA A 1 109 ? -48.726 24.286 26.806 1.00 52.84 109 ALA A O 1
ATOM 796 N N . SER A 1 110 ? -49.421 22.161 27.216 1.00 53.06 110 SER A N 1
ATOM 797 C CA . SER A 1 110 ? -50.065 21.718 25.966 1.00 53.06 110 SER A CA 1
ATOM 798 C C . SER A 1 110 ? -49.143 21.397 24.786 1.00 53.06 110 SER A C 1
ATOM 800 O O . SER A 1 110 ? -48.543 22.276 24.187 1.00 53.06 110 SER A O 1
ATOM 802 N N . ALA A 1 111 ? -48.880 20.128 24.457 1.00 51.16 111 ALA A N 1
ATOM 803 C CA . ALA A 1 111 ? -49.781 19.048 24.013 1.00 51.16 111 ALA A CA 1
ATOM 804 C C . ALA A 1 111 ? -50.352 19.244 22.597 1.00 51.16 111 ALA A C 1
ATOM 806 O O . ALA A 1 111 ? -50.864 20.306 22.258 1.00 51.16 111 ALA A O 1
ATOM 807 N N . SER A 1 112 ? -50.385 18.119 21.869 1.00 51.97 112 SER A N 1
ATOM 808 C CA . SER A 1 112 ? -51.026 17.860 20.563 1.00 51.97 112 SER A CA 1
ATOM 809 C C . SER A 1 112 ? -50.098 18.108 19.365 1.00 51.97 112 SER A C 1
ATOM 811 O O . SER A 1 112 ? -49.833 19.237 18.989 1.00 51.97 112 SER A O 1
ATOM 813 N N . SER A 1 113 ? -49.431 17.089 18.815 1.00 52.91 113 SER A N 1
ATOM 814 C CA . SER A 1 113 ? -49.991 15.953 18.063 1.00 52.91 113 SER A CA 1
ATOM 815 C C . SER A 1 113 ? -50.771 16.404 16.828 1.00 52.91 113 SER A C 1
ATOM 817 O O . SER A 1 113 ? -51.949 16.735 16.923 1.00 52.91 113 SER A O 1
ATOM 819 N N . THR A 1 114 ? -50.123 16.389 15.659 1.00 65.00 114 THR A N 1
ATOM 820 C CA . THR A 1 114 ? -50.778 16.009 14.396 1.00 65.00 114 THR A CA 1
ATOM 821 C C . THR A 1 114 ? -49.730 15.667 13.330 1.00 65.00 114 THR A C 1
ATOM 823 O O . THR A 1 114 ? -49.001 16.553 12.886 1.00 65.00 114 THR A O 1
ATOM 826 N N . PRO A 1 115 ? -49.641 14.407 12.879 1.00 68.00 115 PRO A N 1
ATOM 827 C CA . PRO A 1 115 ? -49.065 14.088 11.585 1.00 68.00 115 PRO A CA 1
ATOM 828 C C . PRO A 1 115 ? -50.132 14.317 10.509 1.00 68.00 115 PRO A C 1
ATOM 830 O O . PRO A 1 115 ? -51.274 13.869 10.639 1.00 68.00 115 PRO A O 1
ATOM 833 N N . ARG A 1 116 ? -49.759 15.022 9.444 1.00 60.22 116 ARG A N 1
ATOM 834 C CA . ARG A 1 116 ? -50.544 15.100 8.215 1.00 60.22 116 ARG A CA 1
ATOM 835 C C . ARG A 1 116 ? -49.762 14.361 7.132 1.00 60.22 116 ARG A C 1
ATOM 837 O O . ARG A 1 116 ? -48.564 14.577 6.989 1.00 60.22 116 ARG A O 1
ATOM 844 N N . TRP A 1 117 ? -50.474 13.429 6.518 1.00 69.81 117 TRP A N 1
ATOM 845 C CA . TRP A 1 117 ? -50.053 12.391 5.577 1.00 69.81 117 TRP A CA 1
ATOM 846 C C . TRP A 1 117 ? -49.376 12.954 4.330 1.00 69.81 117 TRP A C 1
ATOM 848 O O . TRP A 1 117 ? -49.762 14.074 3.916 1.00 69.81 117 TRP A O 1
#

Foldseek 3Di:
DPVVVVVQVVQLVVLCVLCVVLVNNVCSVLQCPDPQCCSSHLVSVQVDDPVNCVVSPDDPVSNVSSNVSNPDPPDDDPPPPPPCPDDDPPDDPDDDDDDDDDDDDDDDDDDDDDDDD

Nearest PDB structures (foldseek):
  9gnb-assembly1_A  TM=8.654E-01  e=4.653E-01  Homo sapiens

Solvent-accessible surface area (backbone atoms only — not comparable to full-atom values): 7794 Å² total; per-residue (Å²): 140,74,71,68,59,60,52,49,53,52,30,33,50,52,34,40,56,53,30,46,76,72,75,40,45,92,47,37,67,57,32,50,74,33,90,86,42,42,28,42,27,59,67,41,48,67,70,50,48,75,67,55,44,44,74,72,63,51,53,68,76,56,48,57,51,48,53,50,58,68,72,44,83,85,71,72,86,76,68,78,79,74,70,88,70,74,89,80,90,83,79,82,93,77,86,85,91,79,87,85,81,88,82,90,79,90,77,86,83,82,86,82,90,80,91,80,135